Protein AF-A0A9R1XEG8-F1 (afdb_monomer)

Structure (mmCIF, N/CA/C/O backbone):
data_AF-A0A9R1XEG8-F1
#
_entry.id   AF-A0A9R1XEG8-F1
#
loop_
_atom_site.group_PDB
_atom_site.id
_atom_site.type_symbol
_atom_site.label_atom_id
_atom_site.label_alt_id
_atom_site.label_comp_id
_atom_site.label_asym_id
_atom_site.label_entity_id
_atom_site.label_seq_id
_atom_site.pdbx_PDB_ins_code
_atom_site.Cartn_x
_atom_site.Cartn_y
_atom_site.Cartn_z
_atom_site.occupancy
_atom_site.B_iso_or_equiv
_atom_site.auth_seq_id
_atom_site.auth_comp_id
_atom_site.auth_asym_id
_atom_site.auth_atom_id
_atom_site.pdbx_PDB_model_num
ATOM 1 N N . MET A 1 1 ? 23.643 26.737 11.618 1.00 41.94 1 MET A N 1
ATOM 2 C CA . MET A 1 1 ? 23.028 26.681 10.275 1.00 41.94 1 MET A CA 1
ATOM 3 C C . MET A 1 1 ? 23.165 25.248 9.799 1.00 41.94 1 MET A C 1
ATOM 5 O O . MET A 1 1 ? 24.291 24.778 9.718 1.00 41.94 1 MET A O 1
ATOM 9 N N . ALA A 1 2 ? 22.061 24.520 9.638 1.00 52.91 2 ALA A N 1
ATOM 10 C CA . ALA A 1 2 ? 22.116 23.126 9.210 1.00 52.91 2 ALA A CA 1
ATOM 11 C C . ALA A 1 2 ? 22.380 23.082 7.699 1.00 52.91 2 ALA A C 1
ATOM 13 O O . ALA A 1 2 ? 21.570 23.564 6.911 1.00 52.91 2 ALA A O 1
ATOM 14 N N . THR A 1 3 ? 23.536 22.559 7.304 1.00 56.66 3 THR A N 1
ATOM 15 C CA . THR A 1 3 ? 23.854 22.250 5.911 1.00 56.66 3 THR A CA 1
ATOM 16 C C . THR A 1 3 ? 23.139 20.955 5.544 1.00 56.66 3 THR A C 1
ATOM 18 O O . THR A 1 3 ? 23.527 19.875 5.987 1.00 56.66 3 THR A O 1
ATOM 21 N N . PHE A 1 4 ? 22.060 21.056 4.764 1.00 56.41 4 PHE A N 1
ATOM 22 C CA . PHE A 1 4 ? 21.432 19.888 4.151 1.00 56.41 4 PHE A CA 1
ATOM 23 C C . PHE A 1 4 ? 22.450 19.254 3.194 1.00 56.41 4 PHE A C 1
ATOM 25 O O . PHE A 1 4 ? 22.767 19.815 2.150 1.00 56.41 4 PHE A O 1
ATOM 32 N N . CYS A 1 5 ? 23.023 18.120 3.604 1.00 62.25 5 CYS A N 1
ATOM 33 C CA . CYS A 1 5 ? 24.102 17.422 2.894 1.00 62.25 5 CYS A CA 1
ATOM 34 C C . CYS A 1 5 ? 23.620 16.719 1.609 1.00 62.25 5 CYS A C 1
ATOM 36 O O . CYS A 1 5 ? 24.433 16.270 0.809 1.00 62.25 5 CYS A O 1
ATOM 38 N N . CYS A 1 6 ? 22.306 16.651 1.387 1.00 65.88 6 CYS A N 1
ATOM 39 C CA . CYS A 1 6 ? 21.714 16.026 0.212 1.00 65.88 6 CYS A CA 1
ATOM 40 C C . CYS A 1 6 ? 20.571 16.909 -0.305 1.00 65.88 6 CYS A C 1
ATOM 42 O O . CYS A 1 6 ? 19.744 17.335 0.510 1.00 65.88 6 CYS A O 1
ATOM 44 N N . PRO A 1 7 ? 20.480 17.178 -1.621 1.00 61.97 7 PRO A N 1
ATOM 45 C CA . PRO A 1 7 ? 19.246 17.697 -2.187 1.00 61.97 7 PRO A CA 1
ATOM 46 C C . PRO A 1 7 ? 18.154 16.665 -1.903 1.00 61.97 7 PRO A C 1
ATOM 48 O O . PRO A 1 7 ? 18.298 15.486 -2.224 1.00 61.97 7 PRO A O 1
ATOM 51 N N . ILE A 1 8 ? 17.092 17.093 -1.229 1.00 67.06 8 ILE A N 1
ATOM 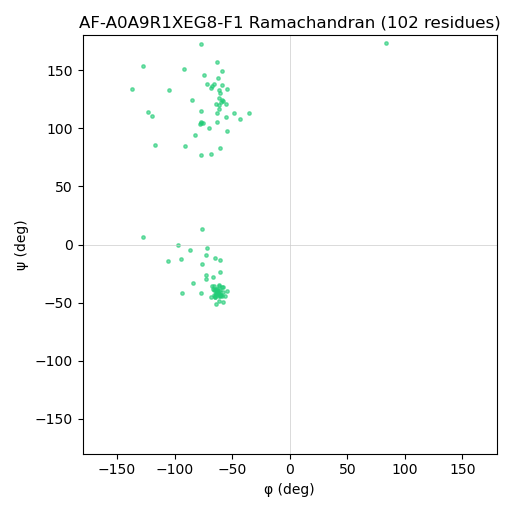52 C CA . ILE A 1 8 ? 15.869 16.301 -1.150 1.00 67.06 8 ILE A CA 1
ATOM 53 C C . ILE A 1 8 ? 15.416 16.170 -2.602 1.00 67.06 8 ILE A C 1
ATOM 55 O O . ILE A 1 8 ? 15.189 17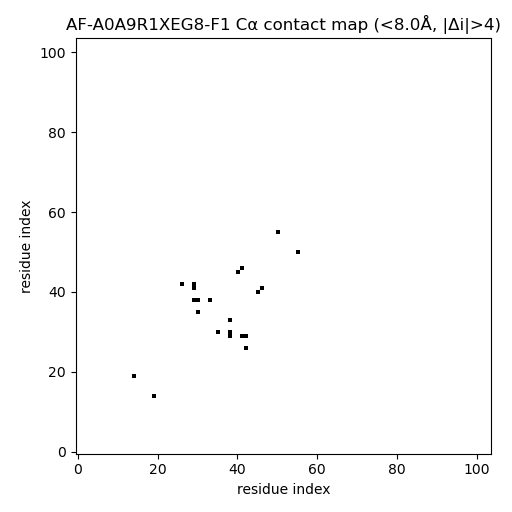.197 -3.240 1.00 67.06 8 ILE A O 1
ATOM 59 N N . GLU A 1 9 ? 15.380 14.950 -3.146 1.00 67.56 9 GLU A N 1
ATOM 60 C CA . GLU A 1 9 ? 14.843 14.724 -4.488 1.00 67.56 9 GLU A CA 1
ATOM 61 C C . GLU A 1 9 ? 13.424 15.297 -4.503 1.00 67.56 9 GLU A C 1
ATOM 63 O O . GLU A 1 9 ? 12.537 14.834 -3.787 1.00 67.56 9 GLU A O 1
ATOM 68 N N . THR A 1 10 ? 13.251 16.402 -5.225 1.00 66.94 10 THR A N 1
ATOM 69 C CA . THR A 1 10 ? 12.000 17.165 -5.242 1.00 66.94 10 THR A CA 1
ATOM 70 C C . THR A 1 10 ? 10.934 16.479 -6.082 1.00 66.94 10 THR A C 1
ATOM 72 O O . THR A 1 10 ? 9.758 16.814 -5.965 1.00 66.94 10 THR A O 1
ATOM 75 N N . GLU A 1 11 ? 11.339 15.531 -6.928 1.00 73.75 11 GLU A N 1
ATOM 76 C CA . GLU A 1 11 ? 10.451 14.789 -7.807 1.00 73.75 11 GLU A CA 1
ATOM 77 C C . GLU A 1 11 ? 10.234 13.365 -7.281 1.00 73.75 11 GLU A C 1
ATOM 79 O O . GLU A 1 11 ? 11.191 12.677 -6.917 1.00 73.75 11 GLU A O 1
ATOM 84 N N . PRO A 1 12 ? 8.978 12.892 -7.230 1.00 73.75 12 PRO A N 1
ATOM 85 C CA . PRO A 1 12 ? 8.692 11.524 -6.838 1.00 73.75 12 PRO A CA 1
ATOM 86 C C . PRO A 1 12 ? 9.293 10.557 -7.861 1.00 73.75 12 PRO A C 1
ATOM 88 O O . PRO A 1 12 ? 8.940 10.571 -9.042 1.00 73.75 12 PRO A O 1
ATOM 91 N N . LYS A 1 13 ? 10.182 9.676 -7.397 1.00 83.12 13 LYS A N 1
ATOM 92 C CA . LYS A 1 13 ? 10.774 8.638 -8.240 1.00 83.12 13 LYS A CA 1
ATOM 93 C C . LYS A 1 13 ? 9.684 7.704 -8.765 1.00 83.12 13 LYS A C 1
ATOM 95 O O . LYS A 1 13 ? 8.996 7.035 -7.995 1.00 83.12 13 LYS A O 1
ATOM 100 N N . THR A 1 14 ? 9.553 7.631 -10.084 1.00 87.56 14 THR A N 1
ATOM 101 C CA . THR A 1 14 ? 8.662 6.665 -10.731 1.00 87.56 14 THR A CA 1
ATOM 102 C C . THR A 1 14 ? 9.244 5.258 -10.607 1.00 87.56 14 THR A C 1
ATOM 104 O O . THR A 1 14 ? 10.450 5.063 -10.775 1.00 87.56 14 THR A O 1
ATOM 107 N N . LEU A 1 15 ? 8.391 4.273 -10.322 1.00 92.19 15 LEU A N 1
ATOM 108 C CA . LEU A 1 15 ? 8.803 2.872 -10.270 1.00 92.19 15 LEU A CA 1
ATOM 109 C C . LEU A 1 15 ? 9.228 2.386 -11.660 1.00 92.19 15 LEU A C 1
ATOM 111 O O . LEU A 1 15 ? 8.565 2.665 -12.661 1.00 92.19 15 LEU A O 1
ATOM 115 N N . ASN A 1 16 ? 10.311 1.617 -11.722 1.00 94.62 16 ASN A N 1
ATOM 116 C CA . ASN A 1 16 ? 10.711 0.927 -12.943 1.00 94.62 16 ASN A CA 1
ATOM 117 C C . ASN A 1 16 ? 9.849 -0.330 -13.183 1.00 94.62 16 ASN A C 1
ATOM 119 O O . ASN A 1 16 ? 9.062 -0.750 -12.336 1.00 94.62 16 ASN A O 1
ATOM 123 N N . GLN A 1 17 ? 10.006 -0.970 -14.345 1.00 96.38 17 GLN A N 1
ATOM 124 C CA . GLN A 1 17 ? 9.179 -2.120 -14.728 1.00 96.38 17 GLN A CA 1
ATOM 125 C C . GLN A 1 17 ? 9.263 -3.302 -13.747 1.00 96.38 17 GLN A C 1
ATOM 127 O O . GLN A 1 17 ? 8.260 -3.979 -13.516 1.00 96.38 17 GLN A O 1
ATOM 132 N N . VAL A 1 18 ? 10.442 -3.561 -13.178 1.00 97.31 18 VAL A N 1
ATOM 133 C CA . VAL A 1 18 ? 10.643 -4.649 -12.212 1.00 97.31 18 VAL A CA 1
ATOM 134 C C . VAL A 1 18 ? 9.910 -4.330 -10.913 1.00 97.31 18 VAL A C 1
ATOM 136 O O . VAL A 1 18 ? 9.174 -5.170 -10.401 1.00 97.31 18 VAL A O 1
ATOM 139 N N . GLU A 1 19 ? 10.035 -3.096 -10.427 1.00 96.38 19 GLU A N 1
ATOM 140 C CA . GLU A 1 19 ? 9.340 -2.624 -9.225 1.00 96.38 19 GLU A CA 1
ATOM 141 C C . GLU A 1 19 ? 7.814 -2.638 -9.408 1.00 96.38 19 GLU A C 1
ATOM 143 O O . GLU A 1 19 ? 7.090 -3.080 -8.520 1.00 96.38 19 GLU A O 1
ATOM 148 N N . LEU A 1 20 ? 7.313 -2.241 -10.583 1.00 96.25 20 LEU A N 1
ATOM 149 C CA . LEU A 1 20 ? 5.885 -2.313 -10.915 1.00 96.25 20 LEU A CA 1
ATOM 150 C C . LEU A 1 20 ? 5.364 -3.752 -10.940 1.00 96.25 20 LEU A C 1
ATOM 152 O O . LEU A 1 20 ? 4.245 -4.015 -10.500 1.00 96.25 20 LEU A O 1
ATOM 156 N N . ASN A 1 21 ? 6.147 -4.692 -11.472 1.00 98.00 21 ASN A N 1
ATOM 157 C CA . ASN A 1 21 ? 5.776 -6.105 -11.464 1.00 98.00 21 ASN A CA 1
ATOM 158 C C . ASN A 1 21 ? 5.716 -6.643 -10.035 1.00 98.00 21 ASN A C 1
ATOM 160 O O . ASN A 1 21 ? 4.719 -7.256 -9.664 1.00 98.00 21 ASN A O 1
ATOM 164 N N . HIS A 1 22 ? 6.717 -6.323 -9.219 1.00 97.62 22 HIS A N 1
ATOM 165 C CA . HIS A 1 22 ? 6.737 -6.715 -7.817 1.00 97.62 22 HIS A CA 1
ATOM 166 C C . HIS A 1 22 ? 5.551 -6.129 -7.034 1.00 97.62 22 HIS A C 1
ATOM 168 O O . HIS A 1 22 ? 4.880 -6.845 -6.294 1.00 97.62 22 HIS A O 1
ATOM 174 N N . ALA A 1 23 ? 5.222 -4.852 -7.254 1.00 95.38 23 ALA A N 1
ATOM 175 C CA . ALA A 1 23 ? 4.055 -4.217 -6.644 1.00 95.38 23 ALA A CA 1
ATOM 176 C C . ALA A 1 23 ? 2.741 -4.908 -7.051 1.00 95.38 23 ALA A C 1
ATOM 178 O O . ALA A 1 23 ? 1.858 -5.100 -6.215 1.00 95.38 23 ALA A O 1
ATOM 179 N N . ARG A 1 24 ? 2.617 -5.335 -8.316 1.00 97.25 24 ARG A N 1
ATOM 180 C CA . ARG A 1 24 ? 1.460 -6.112 -8.790 1.00 97.25 24 ARG A CA 1
ATOM 181 C C . ARG A 1 24 ? 1.373 -7.484 -8.126 1.00 97.25 24 ARG A C 1
ATOM 183 O O . A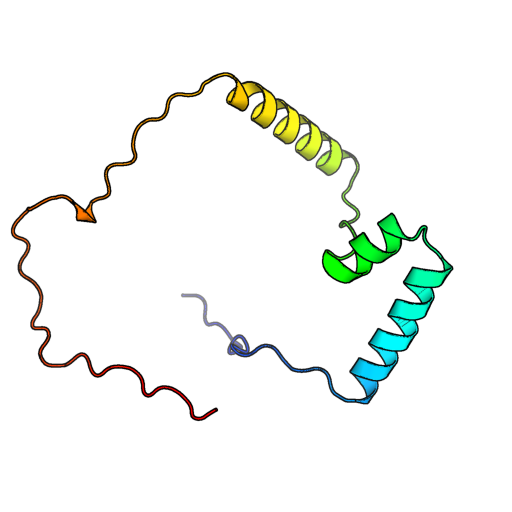RG A 1 24 ? 0.287 -7.881 -7.716 1.00 97.25 24 ARG A O 1
ATOM 190 N N . GLU A 1 25 ? 2.491 -8.193 -8.003 1.00 97.75 25 GLU A N 1
ATOM 191 C CA . GLU A 1 25 ? 2.545 -9.490 -7.317 1.00 97.75 25 GLU A CA 1
ATOM 192 C C . GLU A 1 25 ? 2.149 -9.358 -5.839 1.00 97.75 25 GLU A C 1
ATOM 194 O O . GLU A 1 25 ? 1.308 -10.119 -5.356 1.00 97.75 25 GLU A O 1
ATOM 199 N N . ALA A 1 26 ? 2.666 -8.340 -5.145 1.00 96.38 26 ALA A N 1
ATOM 200 C CA . ALA A 1 26 ? 2.298 -8.040 -3.764 1.00 96.38 26 ALA A CA 1
ATOM 201 C C . ALA A 1 26 ? 0.805 -7.689 -3.622 1.00 96.38 26 ALA A C 1
ATOM 203 O O . ALA A 1 26 ? 0.135 -8.188 -2.717 1.00 96.38 26 ALA A O 1
ATOM 204 N N . ALA A 1 27 ? 0.250 -6.896 -4.547 1.00 97.12 27 ALA A N 1
ATOM 205 C CA . ALA A 1 27 ? -1.172 -6.550 -4.545 1.00 97.12 27 ALA A CA 1
ATOM 206 C C . ALA A 1 27 ? -2.079 -7.783 -4.696 1.00 97.12 27 ALA A C 1
ATOM 208 O O . ALA A 1 27 ? -3.133 -7.860 -4.063 1.00 97.12 27 ALA A O 1
ATOM 209 N N . VAL A 1 28 ? -1.659 -8.782 -5.480 1.00 97.88 28 VAL A N 1
ATOM 210 C CA . VAL A 1 28 ? -2.368 -10.069 -5.571 1.00 97.88 28 VAL A CA 1
ATOM 211 C C . VAL A 1 28 ? -2.346 -10.814 -4.235 1.00 97.88 28 VAL A C 1
ATOM 213 O O . VAL A 1 28 ? -3.354 -11.421 -3.878 1.00 97.88 28 VAL A O 1
ATOM 216 N N . GLY A 1 29 ? -1.238 -10.760 -3.489 1.00 97.12 29 GLY A N 1
ATOM 217 C CA . GLY A 1 29 ? -1.164 -11.295 -2.125 1.00 97.12 29 GLY A CA 1
ATOM 218 C C . GLY A 1 29 ? -2.202 -10.650 -1.205 1.00 97.12 29 GLY A C 1
ATOM 219 O O . GLY A 1 29 ? -3.022 -11.350 -0.614 1.00 97.12 29 GLY A O 1
ATOM 220 N N . VAL A 1 30 ? -2.269 -9.314 -1.198 1.00 97.12 30 VAL A N 1
ATOM 221 C CA . VAL A 1 30 ? -3.249 -8.557 -0.396 1.00 97.12 30 VAL A CA 1
ATOM 222 C C . VAL A 1 30 ? -4.688 -8.970 -0.716 1.00 97.12 30 VAL A C 1
ATOM 224 O O . VAL A 1 30 ? -5.469 -9.196 0.204 1.00 97.12 30 VAL A O 1
ATOM 227 N N . LEU A 1 31 ? -5.030 -9.124 -2.000 1.00 97.12 31 LEU A N 1
ATOM 228 C CA . LEU A 1 31 ? -6.371 -9.541 -2.431 1.00 97.12 31 LEU A CA 1
ATOM 229 C C . LEU A 1 31 ? -6.728 -10.982 -2.038 1.00 97.12 31 LEU A C 1
ATOM 231 O O . LEU A 1 31 ? -7.906 -11.295 -1.902 1.00 97.12 31 LEU A O 1
ATOM 235 N N . LYS A 1 32 ? -5.737 -11.869 -1.900 1.00 97.75 32 LYS A N 1
ATOM 236 C CA . LYS A 1 32 ? -5.956 -13.274 -1.522 1.00 97.75 32 LYS A CA 1
ATOM 237 C C . LYS A 1 32 ? -6.065 -13.472 -0.015 1.00 97.75 32 LYS A C 1
ATOM 239 O O . LYS A 1 32 ? -6.763 -14.378 0.424 1.00 97.75 32 LYS A O 1
ATOM 244 N N . GLU A 1 33 ? -5.343 -12.666 0.754 1.00 97.19 33 GLU A N 1
ATOM 245 C CA . GLU A 1 33 ? -5.189 -12.842 2.202 1.00 97.19 33 GLU A CA 1
ATOM 246 C C . GLU A 1 33 ? -6.192 -12.026 3.027 1.00 97.19 33 GLU A C 1
ATOM 248 O O . GLU A 1 33 ? -6.325 -12.259 4.226 1.00 97.19 33 GLU A O 1
ATOM 253 N N . ASN A 1 34 ? -6.899 -11.076 2.408 1.00 96.69 34 ASN A N 1
ATOM 254 C CA . ASN A 1 34 ? -7.784 -10.143 3.103 1.00 96.69 34 ASN A CA 1
ATOM 255 C C . ASN A 1 34 ? -9.191 -10.136 2.496 1.00 96.69 34 ASN A C 1
ATOM 257 O O . ASN A 1 34 ? -9.377 -10.364 1.302 1.00 96.69 34 ASN A O 1
ATOM 261 N N . GLU A 1 35 ? -10.181 -9.790 3.320 1.00 97.69 35 GLU A N 1
ATOM 262 C CA . GLU A 1 35 ? -11.545 -9.520 2.859 1.00 97.69 35 GLU A CA 1
ATOM 263 C C . GLU A 1 35 ? -11.573 -8.367 1.837 1.00 97.69 35 GLU A C 1
ATOM 265 O O . GLU A 1 35 ? -10.779 -7.428 1.960 1.00 97.69 35 GLU A O 1
ATOM 270 N N . PRO A 1 36 ? -12.512 -8.349 0.870 1.00 96.50 36 PRO A N 1
ATOM 271 C CA . PRO A 1 36 ? -12.516 -7.366 -0.217 1.00 96.50 36 PRO A CA 1
ATOM 272 C C . PRO A 1 36 ? -12.483 -5.902 0.244 1.00 96.50 36 PRO A C 1
ATOM 274 O O . PRO A 1 36 ? -11.780 -5.078 -0.342 1.00 96.50 36 PRO A O 1
ATOM 277 N N . SER A 1 37 ? -13.211 -5.569 1.315 1.00 96.31 37 SER A N 1
ATOM 278 C CA . SER A 1 37 ? -13.221 -4.214 1.878 1.00 96.31 37 SER A CA 1
ATOM 279 C C . SER A 1 37 ? -11.872 -3.826 2.479 1.00 96.31 37 SER A C 1
ATOM 281 O O . SER A 1 37 ? -11.434 -2.686 2.336 1.00 96.31 37 SER A O 1
ATOM 283 N N . GLU A 1 38 ? -11.206 -4.774 3.136 1.00 95.31 38 GLU A N 1
ATOM 284 C CA . GLU A 1 38 ? -9.921 -4.548 3.788 1.00 95.31 38 GLU A CA 1
ATOM 285 C C . GLU A 1 38 ? -8.785 -4.500 2.765 1.00 95.31 38 GLU A C 1
ATOM 287 O O . GLU A 1 38 ? -7.960 -3.593 2.813 1.00 95.31 38 GLU A O 1
ATOM 292 N N . ALA A 1 39 ? -8.795 -5.391 1.771 1.00 96.56 39 ALA A N 1
ATOM 293 C CA . ALA A 1 39 ? -7.855 -5.352 0.658 1.00 96.56 39 ALA A CA 1
ATOM 294 C C . ALA A 1 39 ? -7.955 -4.028 -0.118 1.00 96.56 39 ALA A C 1
ATOM 296 O O . ALA A 1 39 ? -6.939 -3.391 -0.399 1.00 96.56 39 ALA A O 1
ATOM 297 N N . SER A 1 40 ? -9.181 -3.569 -0.403 1.00 96.44 40 SER A N 1
ATOM 298 C CA . SER A 1 40 ? -9.416 -2.268 -1.036 1.00 96.44 40 SER A CA 1
ATOM 299 C C . SER A 1 40 ? -8.865 -1.122 -0.188 1.00 96.44 40 SER A C 1
ATOM 301 O O . SER A 1 40 ? -8.217 -0.220 -0.717 1.00 96.44 40 SER A O 1
ATOM 303 N N . ARG A 1 41 ? -9.084 -1.155 1.131 1.00 96.19 41 ARG A N 1
ATOM 304 C CA . ARG A 1 41 ? -8.538 -0.151 2.050 1.00 96.19 41 ARG A CA 1
ATOM 305 C C . ARG A 1 41 ? -7.010 -0.151 2.027 1.00 96.19 41 ARG A C 1
ATOM 307 O O . ARG A 1 41 ? -6.414 0.903 1.857 1.00 96.19 41 ARG A O 1
ATOM 314 N N . ILE A 1 42 ? -6.378 -1.320 2.133 1.00 96.06 42 ILE A N 1
ATOM 315 C CA . ILE A 1 42 ? -4.914 -1.460 2.137 1.00 96.06 42 ILE A CA 1
ATOM 316 C C . ILE A 1 42 ? -4.297 -0.951 0.829 1.00 96.06 42 ILE A C 1
ATOM 318 O O . ILE A 1 42 ? -3.291 -0.251 0.873 1.00 96.06 42 ILE A O 1
ATOM 322 N N . LEU A 1 43 ? -4.885 -1.263 -0.329 1.00 95.06 43 LEU A N 1
ATOM 323 C CA . LEU A 1 43 ? -4.325 -0.859 -1.625 1.00 95.06 43 LEU A CA 1
ATOM 324 C C . LEU A 1 43 ? -4.474 0.642 -1.914 1.00 95.06 43 LEU A C 1
ATOM 326 O O . LEU A 1 43 ? -3.637 1.199 -2.619 1.00 95.06 43 LEU A O 1
ATOM 330 N N . ASN A 1 44 ? -5.513 1.294 -1.383 1.00 94.88 44 ASN A N 1
ATOM 331 C CA . ASN A 1 44 ? -5.759 2.722 -1.612 1.00 94.88 44 ASN A CA 1
ATOM 332 C C . ASN A 1 44 ? -5.149 3.620 -0.527 1.00 94.88 44 ASN A C 1
ATOM 334 O O . ASN A 1 44 ? -4.607 4.678 -0.832 1.00 94.88 44 ASN A O 1
ATOM 338 N N . GLU A 1 45 ? -5.255 3.217 0.739 1.00 94.31 45 GLU A N 1
ATOM 339 C CA . GLU A 1 45 ? -4.858 4.026 1.901 1.00 94.31 45 GLU A CA 1
ATOM 340 C C . GLU A 1 45 ? -3.554 3.541 2.547 1.00 94.31 45 GLU A C 1
ATOM 342 O O . GLU A 1 45 ? -2.965 4.251 3.363 1.00 94.31 45 GLU A O 1
ATOM 347 N N . GLY A 1 46 ? -3.093 2.338 2.202 1.00 91.06 46 GLY A N 1
ATOM 348 C CA . GLY A 1 46 ? -1.967 1.685 2.857 1.00 91.06 46 GLY A CA 1
ATOM 349 C C . GLY A 1 46 ? -2.353 0.938 4.138 1.00 91.06 46 GLY A C 1
ATOM 350 O O . GLY A 1 46 ? -3.482 0.979 4.639 1.00 91.06 46 GLY A O 1
ATOM 351 N N . MET A 1 47 ? -1.378 0.216 4.692 1.00 87.44 47 MET A N 1
ATOM 352 C CA . MET A 1 47 ? -1.531 -0.430 5.994 1.00 87.44 47 MET A CA 1
ATOM 353 C C . MET A 1 47 ? -1.454 0.609 7.111 1.00 87.44 47 MET A C 1
ATOM 355 O O . MET A 1 47 ? -0.694 1.575 7.040 1.00 87.44 47 MET A O 1
ATOM 359 N N . LYS A 1 48 ? -2.222 0.390 8.181 1.00 84.06 48 LYS A N 1
ATOM 360 C CA . LYS A 1 48 ? -2.098 1.225 9.376 1.00 84.06 48 LYS A CA 1
ATOM 361 C C . LYS A 1 48 ? -0.742 0.947 10.029 1.00 84.06 48 LYS A C 1
ATOM 363 O O . LYS A 1 48 ? -0.389 -0.227 10.165 1.00 84.06 48 LYS A O 1
ATOM 368 N N . PRO A 1 49 ? 0.002 1.983 10.447 1.00 79.19 49 PRO A N 1
ATOM 369 C CA . PRO A 1 49 ? 1.225 1.778 11.204 1.00 79.19 49 PRO A CA 1
ATOM 370 C C . PRO A 1 49 ? 0.912 0.998 12.483 1.00 79.19 49 PRO A C 1
ATOM 372 O O . PRO A 1 49 ? -0.088 1.260 13.157 1.00 79.19 49 PRO A O 1
ATOM 375 N N . VAL A 1 50 ? 1.766 0.028 12.804 1.00 80.38 50 VAL A N 1
ATOM 376 C CA . VAL A 1 50 ? 1.701 -0.675 14.086 1.00 80.38 50 VAL A CA 1
ATOM 377 C C . VAL A 1 50 ? 2.300 0.256 15.131 1.00 80.38 50 VAL A C 1
ATOM 379 O O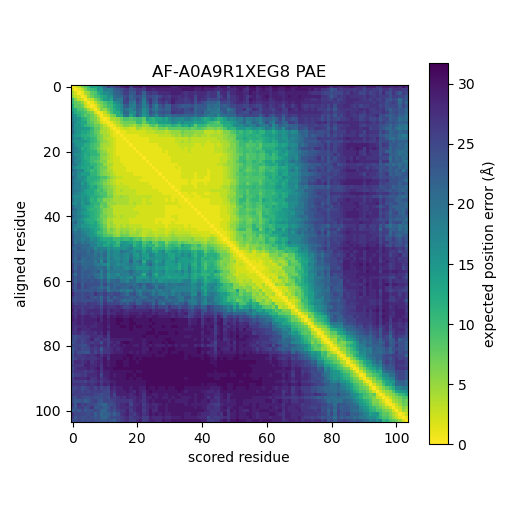 . VAL A 1 50 ? 3.513 0.444 15.171 1.00 80.38 50 VAL A O 1
ATOM 382 N N . ILE A 1 51 ? 1.440 0.869 15.937 1.00 82.75 51 ILE A N 1
ATOM 383 C CA . ILE A 1 51 ? 1.847 1.732 17.048 1.00 82.75 51 ILE A CA 1
ATOM 384 C C . ILE A 1 51 ? 1.957 0.923 18.341 1.00 82.75 51 ILE A C 1
ATOM 386 O O . ILE A 1 51 ? 1.268 -0.086 18.524 1.00 82.75 51 ILE A O 1
ATOM 390 N N . GLY A 1 52 ? 2.841 1.357 19.240 1.00 85.62 52 GLY A N 1
ATOM 391 C CA . GLY A 1 52 ? 2.967 0.756 20.567 1.00 85.62 52 GLY A CA 1
ATOM 392 C C . GLY A 1 52 ? 1.688 0.937 21.390 1.00 85.62 52 GLY A C 1
ATOM 393 O O . GLY A 1 52 ? 0.906 1.855 21.153 1.00 85.62 52 GLY A O 1
ATOM 394 N N . VAL A 1 53 ? 1.476 0.082 22.394 1.00 79.94 53 VAL A N 1
ATOM 395 C CA . VAL A 1 53 ? 0.265 0.126 23.242 1.00 79.94 53 VAL A CA 1
ATOM 396 C C . VAL A 1 53 ? 0.103 1.483 23.943 1.00 79.94 53 VAL A C 1
ATOM 398 O O . VAL A 1 53 ? -1.008 1.991 24.059 1.00 79.94 53 VAL A O 1
ATOM 401 N N . GLU A 1 54 ? 1.209 2.095 24.363 1.00 81.69 54 GLU A N 1
ATOM 402 C CA . GLU A 1 54 ? 1.221 3.424 24.986 1.00 81.69 54 GLU A CA 1
ATOM 403 C C . GLU A 1 54 ? 0.781 4.526 24.007 1.00 81.69 54 GLU A C 1
ATOM 405 O O . GLU A 1 54 ? -0.067 5.358 24.328 1.00 81.69 54 GLU A O 1
ATOM 410 N N . GLU A 1 55 ? 1.275 4.479 22.771 1.00 80.25 55 GLU A N 1
ATOM 411 C CA . GLU A 1 55 ? 0.891 5.413 21.710 1.00 80.25 55 GLU A CA 1
ATOM 412 C C . GLU A 1 55 ? -0.577 5.220 21.291 1.00 80.25 55 GLU A C 1
ATOM 414 O O . GLU A 1 55 ? -1.294 6.190 21.043 1.00 80.25 55 GLU A O 1
ATOM 419 N N . MET A 1 56 ? -1.068 3.976 21.299 1.00 78.06 56 MET A N 1
ATOM 420 C CA . MET A 1 56 ? -2.476 3.657 21.054 1.00 78.06 56 MET A CA 1
ATOM 421 C C . MET A 1 56 ? -3.396 4.323 22.085 1.00 78.06 56 MET A C 1
ATOM 423 O O . MET A 1 56 ? -4.419 4.892 21.702 1.00 78.06 56 MET A O 1
ATOM 427 N N . ALA A 1 57 ? -3.029 4.297 23.372 1.00 79.62 57 ALA A N 1
ATOM 428 C CA . ALA A 1 57 ? -3.796 4.961 24.426 1.00 79.62 57 ALA A CA 1
ATOM 429 C C . ALA A 1 57 ? -3.894 6.477 24.178 1.00 79.62 57 ALA A C 1
ATOM 431 O O . ALA A 1 57 ? -4.987 7.040 24.211 1.00 79.62 57 ALA A O 1
ATOM 432 N N . MET A 1 58 ? -2.784 7.118 23.797 1.00 80.00 58 MET A N 1
ATOM 433 C CA . MET A 1 58 ? -2.773 8.546 23.458 1.00 80.00 58 MET A CA 1
ATOM 434 C C . MET A 1 58 ? -3.640 8.884 22.234 1.00 80.00 58 MET A C 1
ATOM 436 O O . MET A 1 58 ? -4.297 9.928 22.200 1.00 80.00 58 MET A O 1
ATOM 440 N N . VAL A 1 59 ? -3.658 8.022 21.211 1.00 80.19 59 VAL A N 1
ATOM 441 C CA . VAL A 1 59 ? -4.508 8.207 20.021 1.00 80.19 59 VAL A CA 1
ATOM 442 C C . VAL A 1 59 ? -5.994 8.099 20.377 1.00 80.19 59 VAL A C 1
ATOM 444 O O . VAL A 1 59 ? -6.796 8.881 19.859 1.00 80.19 59 VAL A O 1
ATOM 447 N N . ILE A 1 60 ? -6.361 7.169 21.264 1.00 79.19 60 ILE A N 1
ATOM 448 C CA . ILE A 1 60 ? -7.736 7.006 21.757 1.00 79.19 60 ILE A CA 1
ATOM 449 C C . ILE A 1 60 ? -8.171 8.256 22.533 1.00 79.19 60 ILE A C 1
ATOM 451 O O . ILE A 1 60 ? -9.176 8.868 22.168 1.00 79.19 60 ILE A O 1
ATOM 455 N N . ASP A 1 61 ? -7.365 8.713 23.496 1.00 80.38 61 ASP A N 1
ATOM 456 C CA . ASP A 1 61 ? -7.654 9.918 24.289 1.00 80.38 61 ASP A CA 1
ATOM 457 C C . ASP A 1 61 ? -7.818 11.166 23.405 1.00 80.38 61 ASP A C 1
ATOM 459 O O . ASP A 1 61 ? -8.727 11.988 23.591 1.00 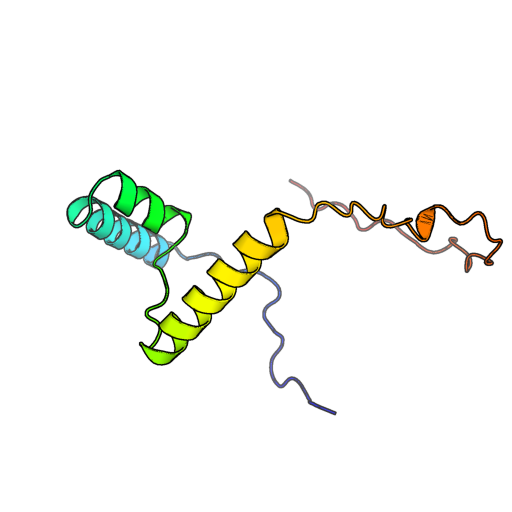80.38 61 ASP A O 1
ATOM 463 N N . ARG A 1 62 ? -6.964 11.306 22.381 1.00 76.50 62 ARG A N 1
ATOM 464 C CA . ARG A 1 62 ? -7.060 12.399 21.405 1.00 76.50 62 ARG A CA 1
ATOM 465 C C . ARG A 1 62 ? -8.351 12.321 20.593 1.00 76.50 62 ARG A C 1
ATOM 467 O O . ARG A 1 62 ? -8.975 13.355 20.349 1.00 76.50 62 ARG A O 1
ATOM 474 N N . LYS A 1 63 ? -8.750 11.124 20.161 1.00 75.88 63 LYS A N 1
ATOM 475 C CA . LYS A 1 63 ? -9.978 10.910 19.387 1.00 75.88 63 LYS A CA 1
ATOM 476 C C . LYS A 1 63 ? -11.220 11.265 20.212 1.00 75.88 63 LYS A C 1
ATOM 478 O O . LYS A 1 63 ? -12.081 11.987 19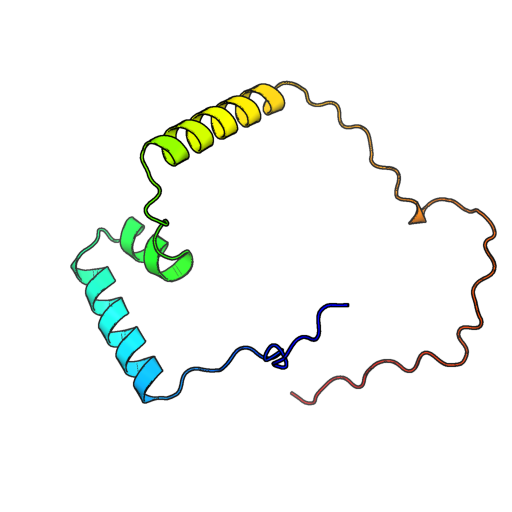.712 1.00 75.88 63 LYS A O 1
ATOM 483 N N . ASP A 1 64 ? -11.264 10.872 21.481 1.00 75.75 64 ASP A N 1
ATOM 484 C CA . ASP A 1 64 ? -12.360 11.215 22.396 1.00 75.75 64 ASP A CA 1
ATOM 485 C C . ASP A 1 64 ? -12.436 12.721 22.671 1.00 75.75 64 ASP A C 1
ATOM 487 O O . ASP A 1 64 ? -13.519 13.315 22.666 1.00 75.75 64 ASP A O 1
ATOM 491 N N . SER A 1 65 ? -11.280 13.370 22.814 1.00 76.19 65 SER A N 1
ATOM 492 C CA . SER A 1 65 ? -11.184 14.827 22.950 1.00 76.19 65 SER A CA 1
ATOM 493 C C . SER A 1 65 ? -11.732 15.563 21.720 1.00 76.19 65 SER A C 1
ATOM 495 O O . SER A 1 65 ? -12.440 16.560 21.859 1.00 76.19 65 SER A O 1
ATOM 497 N N . ILE A 1 66 ? -11.466 15.061 20.508 1.00 73.06 66 ILE A N 1
ATOM 498 C CA . ILE A 1 66 ? -12.012 15.625 19.262 1.00 73.06 66 ILE A CA 1
ATOM 499 C C . ILE A 1 66 ? -13.538 15.477 19.214 1.00 73.06 66 ILE A C 1
ATOM 501 O O . ILE A 1 66 ? -14.231 16.449 18.913 1.00 73.06 66 ILE A O 1
ATOM 505 N N . TYR A 1 67 ? -14.083 14.306 19.561 1.00 68.75 67 TYR A N 1
ATOM 506 C CA . TYR A 1 67 ? -15.539 14.113 19.612 1.00 68.75 67 TYR 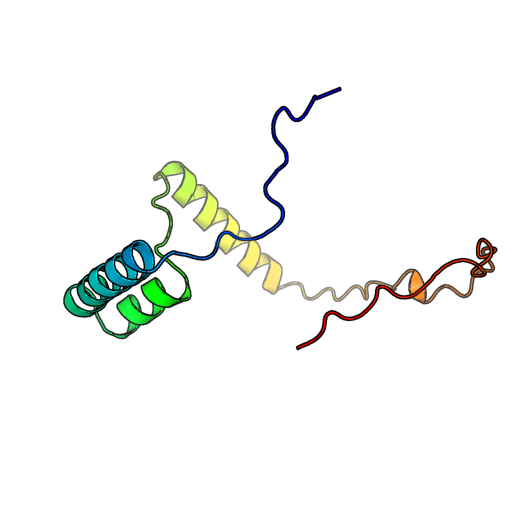A CA 1
ATOM 507 C C . TYR A 1 67 ? -16.216 15.033 20.633 1.00 68.75 67 TYR A C 1
ATOM 509 O O . TYR A 1 67 ? -17.309 15.539 20.383 1.00 68.75 67 TYR A O 1
ATOM 517 N N . ARG A 1 68 ? -15.551 15.311 21.760 1.00 69.62 68 ARG A N 1
ATOM 518 C CA . ARG A 1 68 ? -16.030 16.266 22.772 1.00 69.62 68 ARG A CA 1
ATOM 519 C C . ARG A 1 68 ? -16.069 17.706 22.255 1.00 69.62 68 ARG A C 1
ATOM 521 O O . ARG A 1 68 ? -16.987 18.444 22.603 1.00 69.62 68 ARG A O 1
ATOM 528 N N . LEU A 1 69 ? -15.118 18.097 21.406 1.00 62.81 69 LEU A N 1
ATOM 529 C CA . LEU A 1 69 ? -15.078 19.422 20.774 1.00 62.81 69 LEU A CA 1
ATOM 530 C C . LEU A 1 69 ? -16.144 19.595 19.684 1.00 62.81 69 LEU A C 1
ATOM 532 O O . LEU A 1 69 ? -16.604 20.711 19.451 1.00 62.81 69 LEU A O 1
ATOM 536 N N . GLN A 1 70 ? -16.594 18.505 19.059 1.00 59.00 70 GLN A N 1
ATOM 537 C CA . GLN A 1 70 ? -17.619 18.528 18.010 1.00 59.00 70 GLN A CA 1
ATOM 538 C C . GLN A 1 70 ? -19.006 18.994 18.510 1.00 59.00 70 GLN A C 1
ATOM 540 O O . GLN A 1 70 ? -19.874 19.305 17.699 1.00 59.00 70 GLN A O 1
ATOM 545 N N . GLY A 1 71 ? -19.203 19.099 19.833 1.00 55.69 71 GLY A N 1
ATOM 546 C CA . GLY A 1 71 ? -20.390 19.685 20.467 1.00 55.69 71 GLY A CA 1
ATOM 547 C C . GLY A 1 71 ? -20.353 21.209 20.669 1.00 55.69 71 GLY A C 1
ATOM 548 O O . GLY A 1 71 ? -21.351 21.778 21.103 1.00 55.69 71 GLY A O 1
ATOM 549 N N . VAL A 1 72 ? -19.240 21.889 20.364 1.00 56.78 72 VAL A N 1
ATOM 550 C CA . VAL A 1 72 ? -19.121 23.355 20.447 1.00 56.78 72 VAL A CA 1
ATOM 551 C C . VAL A 1 72 ? -18.864 23.907 19.047 1.00 56.78 72 VAL A C 1
ATOM 553 O O . VAL A 1 72 ? -17.732 24.135 18.628 1.00 56.78 72 VAL A O 1
ATOM 556 N N . SER A 1 73 ? -19.942 24.140 18.300 1.00 54.56 73 SER A N 1
ATOM 557 C CA . SER A 1 73 ? -19.896 24.925 17.068 1.00 54.56 73 SER A CA 1
ATOM 558 C C . SER A 1 73 ? -19.826 26.418 17.405 1.00 54.56 73 SER A C 1
ATOM 560 O O . SER A 1 73 ? -20.817 27.139 17.307 1.00 54.56 73 SER A O 1
ATOM 562 N N . THR A 1 74 ? -18.659 26.917 17.806 1.00 54.94 74 THR A N 1
ATOM 563 C CA . THR A 1 74 ? -18.351 28.341 17.629 1.00 54.94 74 THR A CA 1
ATOM 564 C C . THR A 1 74 ? -17.655 28.497 16.288 1.00 54.94 74 THR A C 1
ATOM 566 O O . THR A 1 74 ? -16.430 28.529 16.194 1.00 54.94 74 THR A O 1
ATOM 569 N N . THR A 1 75 ? -18.451 28.611 15.223 1.00 55.69 75 THR A N 1
ATOM 570 C CA . THR A 1 75 ? -18.012 29.219 13.964 1.00 55.69 75 THR A CA 1
ATOM 571 C C . THR A 1 75 ? -17.623 30.668 14.250 1.00 55.69 75 THR A C 1
ATOM 573 O O . THR A 1 75 ? -18.422 31.588 14.103 1.00 55.69 75 THR A O 1
ATOM 576 N N . ARG A 1 76 ? -16.394 30.889 14.719 1.00 59.91 76 ARG A N 1
ATOM 577 C CA . ARG A 1 76 ? -15.740 32.180 14.539 1.00 59.91 76 ARG A CA 1
ATOM 578 C C . ARG A 1 76 ? -15.306 32.209 13.086 1.00 59.91 76 ARG A C 1
ATOM 580 O O . ARG A 1 76 ? -14.373 31.502 12.715 1.00 59.91 76 ARG A O 1
ATOM 587 N N . GLU A 1 77 ? -16.034 32.967 12.275 1.00 60.59 77 GLU A N 1
ATOM 588 C CA . GLU A 1 77 ? -15.631 33.294 10.912 1.00 60.59 77 GLU A CA 1
ATOM 589 C C . GLU A 1 77 ? -14.175 33.769 10.940 1.00 60.59 77 GLU A C 1
ATOM 591 O O . GLU A 1 77 ? -13.840 34.787 11.550 1.00 60.59 77 GLU A O 1
ATOM 596 N N . ALA A 1 78 ? -13.285 32.984 10.338 1.00 57.94 78 ALA A N 1
ATOM 597 C CA . ALA A 1 78 ? -11.917 33.405 10.126 1.00 57.94 78 ALA A CA 1
ATOM 598 C C . ALA A 1 78 ? -11.956 34.498 9.056 1.00 57.94 78 ALA A C 1
ATOM 600 O O . ALA A 1 78 ? -12.100 34.216 7.867 1.00 57.94 78 ALA A O 1
ATOM 601 N N . ILE A 1 79 ? -11.883 35.757 9.481 1.00 65.69 79 ILE A N 1
ATOM 602 C CA . ILE A 1 79 ? -11.784 36.885 8.557 1.00 65.69 79 ILE A CA 1
ATOM 603 C C . ILE A 1 79 ? -10.457 36.735 7.799 1.00 65.69 79 ILE A C 1
ATOM 605 O O . ILE A 1 79 ? -9.378 36.821 8.388 1.00 65.69 79 ILE A O 1
ATOM 609 N N . CYS A 1 80 ? -10.541 36.489 6.490 1.00 62.25 80 CYS A N 1
ATOM 610 C CA . CYS A 1 80 ? -9.399 36.495 5.577 1.00 62.25 80 CYS A CA 1
ATOM 611 C C . CYS A 1 80 ? -8.741 37.876 5.672 1.00 62.25 80 CYS A C 1
ATOM 613 O O . CYS A 1 80 ? -9.387 38.887 5.395 1.00 62.25 80 CY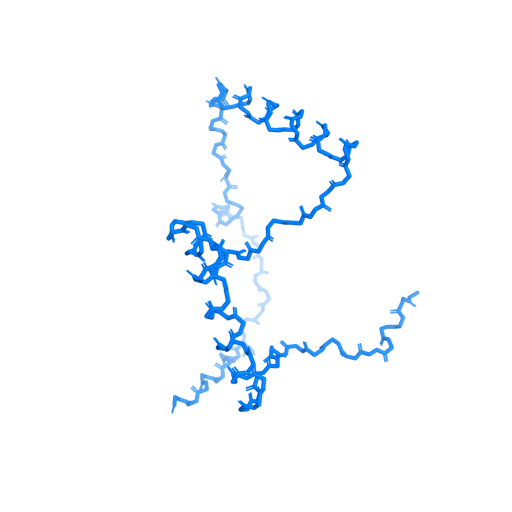S A O 1
ATOM 615 N N . GLN A 1 81 ? -7.448 37.951 5.996 1.00 57.88 81 GLN A N 1
ATOM 616 C CA . GLN A 1 81 ? -6.701 39.221 5.915 1.00 57.88 81 GLN A CA 1
ATOM 617 C C . GLN A 1 81 ? -6.679 39.799 4.484 1.00 57.88 81 GLN A C 1
ATOM 619 O O . GLN A 1 81 ? -6.408 40.973 4.275 1.00 57.88 81 GLN A O 1
ATOM 624 N N . CYS A 1 82 ? -7.061 38.971 3.517 1.00 65.81 82 CYS A N 1
ATOM 625 C CA . CYS A 1 82 ? -7.332 39.252 2.113 1.00 65.81 82 CYS A CA 1
ATOM 626 C C . CYS A 1 82 ? -8.472 40.264 1.898 1.00 65.81 82 CYS A C 1
ATOM 628 O O . CYS A 1 82 ? -8.544 40.895 0.850 1.00 65.81 82 CYS A O 1
ATOM 630 N N . SER A 1 83 ? -9.381 40.398 2.870 1.00 59.38 83 SER A N 1
ATOM 631 C CA . SER A 1 83 ? -10.561 41.269 2.794 1.00 59.38 83 SER A CA 1
ATOM 632 C C . SER A 1 83 ? -10.353 42.631 3.460 1.00 59.38 83 SER A C 1
ATOM 634 O O . SER A 1 83 ? -11.260 43.463 3.449 1.00 59.38 83 SER A O 1
ATOM 636 N N . VAL A 1 84 ? -9.174 42.886 4.040 1.00 53.09 84 VAL A N 1
ATOM 637 C CA . VAL A 1 84 ? -8.851 44.203 4.590 1.00 53.09 84 VAL A CA 1
ATOM 638 C C . VAL A 1 84 ? -8.494 45.114 3.421 1.00 53.09 84 VAL A C 1
ATOM 640 O O . VAL A 1 84 ? -7.401 45.032 2.866 1.00 53.09 84 VAL A O 1
ATOM 643 N N . ILE A 1 85 ? -9.418 46.004 3.050 1.00 58.94 85 ILE A N 1
ATOM 644 C CA . ILE A 1 85 ? -9.119 47.173 2.214 1.00 58.94 85 ILE A CA 1
ATOM 645 C C . ILE A 1 85 ? -8.259 48.110 3.072 1.00 58.94 85 ILE A C 1
ATOM 647 O O . ILE A 1 85 ? -8.737 49.055 3.693 1.00 58.94 85 ILE A O 1
ATOM 651 N N . GLY A 1 86 ? -6.981 47.770 3.187 1.00 50.81 86 GLY A N 1
ATOM 652 C CA . GLY A 1 86 ? -5.950 48.553 3.840 1.00 50.81 86 GLY A CA 1
ATOM 653 C C . GLY A 1 86 ? -4.856 48.784 2.818 1.00 50.81 86 GLY A C 1
ATOM 654 O O . GLY A 1 86 ? -4.229 47.835 2.359 1.00 50.81 86 GLY A O 1
ATOM 655 N 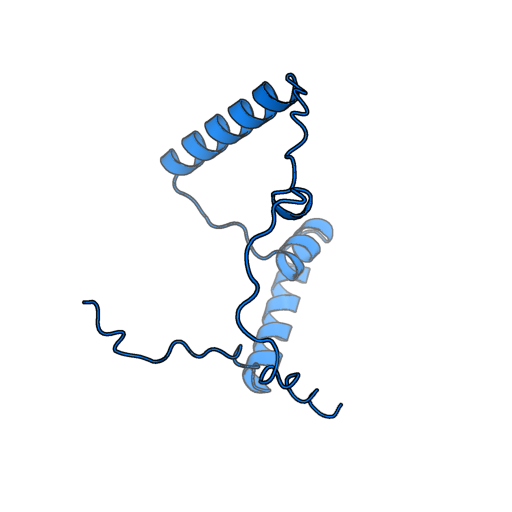N . VAL A 1 87 ? -4.680 50.043 2.427 1.00 53.66 87 VAL A N 1
ATOM 656 C CA . VAL A 1 87 ? -3.655 50.512 1.491 1.00 53.66 87 VAL A CA 1
ATOM 657 C C . VAL A 1 87 ? -2.280 50.061 1.990 1.00 53.66 87 VAL A C 1
ATOM 659 O O . VAL A 1 87 ? -1.689 50.693 2.860 1.00 53.66 87 VAL A O 1
ATOM 662 N N . VAL A 1 88 ? -1.776 48.952 1.453 1.00 47.81 88 VAL A N 1
ATOM 663 C CA . VAL A 1 88 ? -0.385 48.533 1.612 1.00 47.81 88 VAL A CA 1
ATOM 664 C C . VAL A 1 88 ? 0.203 48.471 0.217 1.00 47.81 88 VAL A C 1
ATOM 666 O O . VAL A 1 88 ? -0.187 47.659 -0.616 1.00 47.81 88 VAL A O 1
ATOM 669 N N . SER A 1 89 ? 1.101 49.415 -0.030 1.00 53.91 89 SER A N 1
ATOM 670 C CA . SER A 1 89 ? 1.863 49.620 -1.251 1.00 53.91 89 SER A CA 1
ATOM 671 C C . SER A 1 89 ? 2.395 48.293 -1.800 1.00 53.91 89 SER A C 1
ATOM 673 O O . SER A 1 89 ? 3.317 47.704 -1.238 1.00 53.91 89 SER A O 1
ATOM 675 N N . THR A 1 90 ? 1.815 47.818 -2.902 1.00 49.62 90 THR A N 1
ATOM 676 C CA . THR A 1 90 ? 2.340 46.699 -3.692 1.00 49.62 90 THR A CA 1
ATOM 677 C C . THR A 1 90 ? 3.747 47.037 -4.185 1.00 49.62 90 THR A C 1
ATOM 679 O O . THR A 1 90 ? 3.905 48.054 -4.865 1.00 49.62 90 THR A O 1
ATOM 682 N N . PRO A 1 91 ? 4.770 46.208 -3.907 1.00 52.91 91 PRO A N 1
ATOM 683 C CA . PRO A 1 91 ? 6.024 46.281 -4.637 1.00 52.91 91 PRO A CA 1
ATOM 684 C C . PRO A 1 91 ? 5.750 45.992 -6.117 1.00 52.91 91 PRO A C 1
ATOM 686 O O . PRO A 1 91 ? 5.006 45.070 -6.449 1.00 52.91 91 PRO A O 1
ATOM 689 N N . ASP A 1 92 ? 6.318 46.835 -6.972 1.00 50.28 92 ASP A N 1
ATOM 690 C CA . ASP A 1 92 ? 6.175 46.886 -8.427 1.00 50.28 92 ASP A CA 1
ATOM 691 C C . ASP A 1 92 ? 6.033 45.496 -9.095 1.00 50.28 92 ASP A C 1
ATOM 693 O O . ASP A 1 92 ? 6.963 44.688 -9.104 1.00 50.28 92 ASP A O 1
ATOM 697 N N . GLN A 1 93 ? 4.852 45.216 -9.664 1.00 56.22 93 GLN A N 1
ATOM 698 C CA . GLN A 1 93 ? 4.506 43.952 -10.339 1.00 56.22 93 GLN A CA 1
ATOM 699 C C . GLN A 1 93 ? 5.118 43.826 -11.748 1.00 56.22 93 GLN A C 1
ATOM 701 O O . GLN A 1 93 ? 4.744 42.947 -12.521 1.00 56.22 93 GLN A O 1
ATOM 706 N N . SER A 1 94 ? 6.078 44.675 -12.112 1.00 56.94 94 SER A N 1
ATOM 707 C CA . SER A 1 94 ? 6.619 44.751 -13.473 1.00 56.94 94 SER A CA 1
ATOM 708 C C . SER A 1 94 ? 7.514 43.567 -13.891 1.00 56.94 94 SER A C 1
ATOM 710 O O . SER A 1 94 ? 7.956 43.517 -15.039 1.00 56.94 94 SER A O 1
ATOM 712 N N . LYS A 1 95 ? 7.785 42.593 -13.002 1.00 60.06 95 LYS A N 1
ATOM 713 C CA . LYS A 1 95 ? 8.718 41.472 -13.268 1.00 60.06 95 LYS A CA 1
ATOM 714 C C . LYS A 1 95 ? 8.181 40.060 -13.016 1.00 60.06 95 LYS A C 1
ATOM 716 O O . LYS A 1 95 ? 8.952 39.106 -13.110 1.00 60.06 95 LYS A O 1
ATOM 721 N N . LEU A 1 96 ? 6.896 39.885 -12.714 1.00 60.06 96 LEU A N 1
ATOM 722 C CA . LEU A 1 96 ? 6.331 38.545 -12.531 1.00 60.06 96 LEU A CA 1
ATOM 723 C C . LEU A 1 96 ? 5.977 37.948 -13.899 1.00 60.06 96 LEU A C 1
ATOM 725 O O . LEU A 1 96 ? 4.913 38.212 -14.448 1.00 60.06 96 LEU A O 1
ATOM 729 N N . LYS A 1 97 ? 6.899 37.168 -14.475 1.00 66.69 97 LYS A N 1
ATOM 730 C CA . LYS A 1 97 ? 6.610 36.339 -15.648 1.00 66.69 97 LYS A CA 1
ATOM 731 C C . LYS A 1 97 ? 6.009 35.020 -15.174 1.00 66.69 97 LYS A C 1
ATOM 733 O O . LYS A 1 97 ? 6.609 34.337 -14.348 1.00 66.69 97 LYS A O 1
ATOM 738 N N . GLU A 1 98 ? 4.826 34.699 -15.683 1.00 68.69 98 GLU A N 1
ATOM 739 C CA . GLU A 1 98 ? 4.138 33.438 -15.413 1.00 68.69 98 GLU A CA 1
ATOM 740 C C . GLU A 1 98 ? 5.060 32.254 -15.764 1.00 68.69 98 GLU A C 1
ATOM 742 O O . GLU A 1 98 ? 5.725 32.296 -16.810 1.00 68.69 98 GLU A O 1
ATOM 747 N N . PRO A 1 99 ? 5.173 31.229 -14.898 1.00 69.19 99 PRO A N 1
ATOM 748 C CA . PRO A 1 99 ? 5.958 30.050 -15.225 1.00 69.19 99 PRO A CA 1
ATOM 749 C C . PRO A 1 99 ? 5.368 29.393 -16.476 1.00 69.19 99 PRO A C 1
ATOM 751 O O . PRO A 1 99 ? 4.162 29.177 -16.567 1.00 69.19 99 PRO A O 1
ATOM 754 N N . PHE A 1 100 ? 6.228 29.102 -17.454 1.00 63.47 100 PHE A N 1
ATOM 755 C CA . PHE A 1 100 ? 5.835 28.400 -18.672 1.00 63.47 100 PHE A CA 1
ATOM 756 C C . PHE A 1 100 ? 5.159 27.076 -18.301 1.00 63.47 100 PHE A C 1
ATOM 758 O O . PHE A 1 100 ? 5.758 26.233 -17.633 1.00 63.47 100 PHE A O 1
ATOM 765 N N . SER A 1 101 ? 3.913 26.902 -18.735 1.00 74.44 101 SER A N 1
ATOM 766 C CA . SER A 1 101 ? 3.196 25.634 -18.641 1.00 74.44 101 SER A CA 1
ATOM 767 C C . SER A 1 101 ? 3.951 24.585 -19.462 1.00 74.44 101 SER A C 1
ATOM 769 O O . SER A 1 101 ? 4.270 24.812 -20.631 1.00 74.44 101 SER A O 1
ATOM 771 N N . ALA A 1 102 ? 4.289 23.458 -18.833 1.00 62.06 102 ALA A N 1
ATOM 772 C CA . ALA A 1 102 ? 4.967 22.354 -19.504 1.00 62.06 102 ALA A CA 1
ATOM 773 C C . ALA A 1 102 ? 4.076 21.779 -20.627 1.00 62.06 102 ALA A C 1
ATOM 775 O O . ALA A 1 102 ? 2.853 21.735 -20.459 1.00 62.06 102 ALA A O 1
ATOM 776 N N . PRO A 1 103 ? 4.654 21.355 -21.767 1.00 67.81 103 PRO A N 1
ATOM 777 C CA . PRO A 1 103 ? 3.886 20.724 -22.832 1.00 67.81 103 PRO A CA 1
ATOM 778 C C . PRO A 1 103 ? 3.359 19.361 -22.365 1.00 67.81 103 PRO A C 1
ATOM 780 O O . PRO A 1 103 ? 4.087 18.606 -21.719 1.00 67.81 103 PRO A O 1
ATOM 783 N N . PHE A 1 104 ? 2.089 19.097 -22.680 1.00 56.28 104 PHE A N 1
ATOM 784 C CA . PHE A 1 104 ? 1.414 17.812 -22.477 1.00 56.28 104 PHE A CA 1
ATOM 785 C C . PHE A 1 104 ? 2.005 16.708 -23.356 1.00 56.28 104 PHE A C 1
ATOM 787 O O . PHE A 1 104 ? 2.372 17.018 -24.515 1.00 56.28 104 PHE A O 1
#

pLDDT: mean 75.52, std 16.67, range [41.94, 98.0]

Secondary structure (DSSP, 8-state):
----SS----SPPPPPHHHHHHHHHHHHHHHHHS-HHHHHHHHHH-PPP---HHHHHHHHHHHHHHHHHTT---------GGG----------TT-PPPPPPP-

Mean predicted aligned error: 18.69 Å

Radius of gyration: 24.5 Å; Cα contacts (8 Å, |Δi|>4): 11; chains: 1; bounding box: 44×64×48 Å

Organism: Lactuca sativa (NCBI:txid4236)

Sequence (104 aa):
MATFCCPIETEPKTLNQVELNHAREAAVGVLKENEPSEASRILNEGMKPVIGVEEMAMVIDRKDSIYRLQGVSTTREAICQCSVIGVVSTPDQSKLKEPFSAPF

Solvent-accessible surface area (backbone atoms only — not comparable to full-atom values): 7082 Å² total; per-residue (Å²): 133,88,77,77,90,60,84,73,77,87,64,84,81,76,76,49,74,68,56,49,50,51,51,52,56,51,50,52,50,42,58,74,78,38,57,72,72,54,27,53,43,37,76,73,73,43,76,79,81,88,68,54,74,70,55,48,52,53,52,50,56,51,50,54,51,51,61,61,48,73,76,61,84,75,82,69,79,80,76,58,78,86,72,59,95,60,98,67,87,75,76,80,76,89,75,78,72,78,79,80,78,76,86,131

Foldseek 3Di:
DDDPPDPPPPDPDDDDPVRVVVVVVVLVVLVVVDDPVVSVCCVPVNDDDDDDPVVVVVVVVVVVVVVVCVVDPPPPPPPDPVPPPDDDDDDDPPPDDDPDDDDD